Protein AF-A0A7Y0X3W7-F1 (afdb_monomer)

Radius of gyration: 15.89 Å; Cα contacts (8 Å, |Δi|>4): 68; chains: 1; bounding box: 30×24×45 Å

Structure (mmCIF, N/CA/C/O backbone):
data_AF-A0A7Y0X3W7-F1
#
_entry.id   AF-A0A7Y0X3W7-F1
#
loop_
_atom_site.group_PDB
_atom_site.id
_atom_site.type_symbol
_atom_site.label_atom_id
_atom_site.label_alt_id
_atom_site.label_comp_id
_atom_site.label_asym_id
_atom_site.label_entity_id
_atom_site.label_seq_id
_atom_site.pdbx_PDB_ins_code
_atom_site.Cartn_x
_atom_site.Cartn_y
_atom_site.Cartn_z
_atom_site.occupancy
_atom_site.B_iso_or_equiv
_atom_site.auth_seq_id
_atom_site.auth_comp_id
_atom_site.auth_asym_id
_atom_site.auth_atom_id
_atom_site.pdbx_PDB_model_num
ATOM 1 N N . LEU A 1 1 ? -2.197 -11.426 -4.680 1.00 83.50 1 LEU A N 1
ATOM 2 C CA . LEU A 1 1 ? -1.152 -10.515 -5.211 1.00 83.50 1 LEU A CA 1
ATOM 3 C C . LEU A 1 1 ? -0.141 -11.221 -6.104 1.00 83.50 1 LEU A C 1
ATOM 5 O O . LEU A 1 1 ? -0.046 -10.837 -7.259 1.00 83.50 1 LEU A O 1
ATOM 9 N N . LEU A 1 2 ? 0.548 -12.271 -5.635 1.00 88.81 2 LEU A N 1
ATOM 10 C CA . LEU A 1 2 ? 1.523 -13.011 -6.458 1.00 88.81 2 LEU A CA 1
ATOM 11 C C . LEU A 1 2 ? 0.933 -13.546 -7.770 1.00 88.81 2 LEU A C 1
ATOM 13 O O . LEU A 1 2 ? 1.559 -13.411 -8.814 1.00 88.81 2 LEU A O 1
ATOM 17 N N . PHE A 1 3 ? -0.297 -14.071 -7.736 1.00 93.62 3 PHE A N 1
ATOM 18 C CA . PHE A 1 3 ? -1.008 -14.490 -8.947 1.00 93.62 3 PHE A CA 1
ATOM 19 C C . PHE A 1 3 ? -1.212 -13.326 -9.933 1.00 93.62 3 PHE A C 1
ATOM 21 O O . PHE A 1 3 ? -0.810 -13.430 -11.086 1.00 93.62 3 PHE A O 1
ATOM 28 N N . CYS A 1 4 ? -1.755 -12.190 -9.478 1.00 92.19 4 CYS A N 1
ATOM 29 C CA . CYS A 1 4 ? -1.950 -11.005 -10.323 1.00 92.19 4 CYS A CA 1
ATOM 30 C C . CYS A 1 4 ? -0.620 -10.477 -10.883 1.00 92.19 4 CYS A C 1
ATOM 32 O O . CYS A 1 4 ? -0.529 -10.169 -12.067 1.00 92.19 4 CYS A O 1
ATOM 34 N N . GLY A 1 5 ? 0.427 -10.431 -10.053 1.00 92.75 5 GLY A N 1
ATOM 35 C CA . GLY A 1 5 ? 1.772 -10.047 -10.480 1.00 92.75 5 GLY A CA 1
ATOM 36 C C . GLY A 1 5 ? 2.330 -10.986 -11.551 1.00 92.75 5 GLY A C 1
ATOM 37 O O . GLY A 1 5 ? 2.844 -10.519 -12.565 1.00 92.75 5 GLY A O 1
ATOM 38 N N . ALA A 1 6 ? 2.162 -12.300 -11.383 1.00 94.75 6 ALA A N 1
ATOM 39 C CA . ALA A 1 6 ? 2.575 -13.295 -12.369 1.00 94.75 6 ALA A CA 1
ATOM 40 C C . ALA A 1 6 ? 1.804 -13.156 -13.690 1.00 94.75 6 ALA A C 1
ATOM 42 O O . ALA A 1 6 ? 2.417 -13.230 -14.753 1.00 94.75 6 ALA A O 1
ATOM 43 N N . VAL A 1 7 ? 0.493 -12.894 -13.637 1.00 95.75 7 VAL A N 1
ATOM 44 C CA . VAL A 1 7 ? -0.343 -12.644 -14.824 1.00 95.75 7 VAL A CA 1
ATOM 45 C C . VAL A 1 7 ? 0.108 -11.385 -15.569 1.00 95.75 7 VAL A C 1
ATOM 47 O O . VAL A 1 7 ? 0.202 -11.417 -16.792 1.00 95.75 7 VAL A O 1
ATOM 50 N N . CYS A 1 8 ? 0.451 -10.302 -14.865 1.00 92.56 8 CYS A N 1
ATOM 51 C CA . CYS A 1 8 ? 0.973 -9.082 -15.492 1.00 92.56 8 CYS A CA 1
ATOM 52 C C . CYS A 1 8 ? 2.389 -9.268 -16.068 1.00 92.56 8 CYS A C 1
ATOM 54 O O . CYS A 1 8 ? 2.726 -8.694 -17.105 1.00 92.56 8 CYS A O 1
ATOM 56 N N . TRP A 1 9 ? 3.233 -10.063 -15.408 1.00 94.31 9 TRP A N 1
ATOM 57 C CA . TRP A 1 9 ? 4.622 -10.280 -15.812 1.00 94.31 9 TRP A CA 1
ATOM 58 C C . TRP A 1 9 ? 4.766 -11.269 -16.976 1.00 94.31 9 TRP A C 1
ATOM 60 O O . TRP A 1 9 ? 5.525 -11.014 -17.913 1.00 94.31 9 TRP A O 1
ATOM 70 N N . TYR A 1 10 ? 4.034 -12.387 -16.949 1.00 94.94 10 TYR A N 1
ATOM 71 C CA . TYR A 1 10 ? 4.172 -13.490 -17.906 1.00 94.94 10 TYR A CA 1
ATOM 72 C C . TYR A 1 10 ? 4.118 -13.077 -19.393 1.00 94.94 10 TYR A C 1
ATOM 74 O O . TYR A 1 10 ? 5.018 -13.490 -20.136 1.00 94.94 10 TYR A O 1
ATOM 82 N N . PRO A 1 11 ? 3.153 -12.255 -19.863 1.00 94.25 11 PRO A N 1
ATOM 83 C CA . PRO A 1 11 ? 3.119 -11.809 -21.257 1.00 94.25 11 PRO A CA 1
ATOM 84 C C . PRO A 1 11 ? 4.250 -10.824 -21.593 1.00 94.25 11 PRO A C 1
ATOM 86 O O . PRO A 1 11 ? 4.739 -10.809 -22.720 1.00 94.25 11 PRO A O 1
ATOM 89 N N . ASN A 1 12 ? 4.721 -10.050 -20.611 1.00 91.56 12 ASN A N 1
ATOM 90 C CA . ASN A 1 12 ? 5.679 -8.959 -20.804 1.00 91.56 12 ASN A CA 1
ATOM 91 C C . ASN A 1 12 ? 7.152 -9.377 -20.610 1.00 91.56 12 ASN A C 1
ATOM 93 O O . ASN A 1 12 ? 8.059 -8.595 -20.886 1.00 91.56 12 ASN A O 1
ATOM 97 N N . ARG A 1 13 ? 7.426 -10.626 -20.202 1.00 91.06 13 ARG A N 1
ATOM 98 C CA . ARG A 1 13 ? 8.770 -11.123 -19.826 1.00 91.06 13 ARG A CA 1
ATOM 99 C C . ARG A 1 13 ? 9.859 -11.028 -20.904 1.00 91.06 13 ARG A C 1
ATOM 101 O O . ARG A 1 13 ? 11.038 -11.166 -20.593 1.00 91.06 13 ARG A O 1
ATOM 108 N N . ARG A 1 14 ? 9.481 -10.891 -22.179 1.00 89.06 14 ARG A N 1
ATOM 109 C CA . ARG A 1 14 ? 10.422 -10.833 -23.316 1.00 89.06 14 ARG A CA 1
ATOM 110 C C . ARG A 1 14 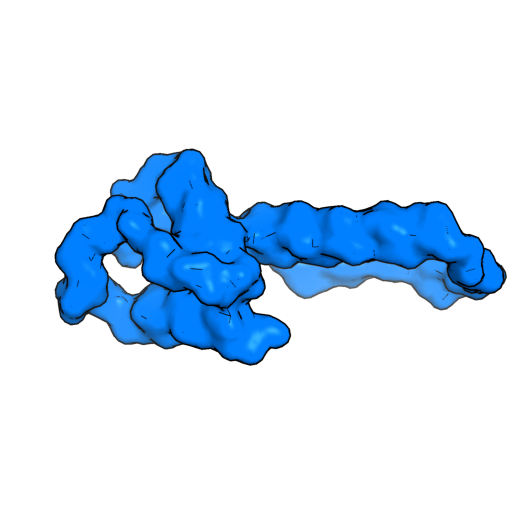? 10.737 -9.406 -23.763 1.00 89.06 14 ARG A C 1
ATOM 112 O O . ARG A 1 14 ? 11.592 -9.230 -24.626 1.00 89.06 14 ARG A O 1
ATOM 119 N N . TYR A 1 15 ? 10.063 -8.408 -23.200 1.00 84.00 15 TYR A N 1
ATOM 120 C CA . TYR A 1 15 ? 10.229 -7.019 -23.597 1.00 84.00 15 TYR A CA 1
ATOM 121 C C . TYR A 1 15 ? 11.473 -6.423 -22.930 1.00 84.00 15 TYR A C 1
ATOM 123 O O . TYR A 1 15 ? 11.572 -6.375 -21.706 1.00 84.00 15 TYR A O 1
ATOM 131 N N . LYS A 1 16 ? 12.440 -5.985 -23.739 1.00 76.69 16 LYS A N 1
ATOM 132 C CA . LYS A 1 16 ? 13.625 -5.248 -23.287 1.00 76.69 16 LYS A CA 1
ATOM 133 C C . LYS A 1 16 ? 13.628 -3.901 -23.999 1.00 76.69 16 LYS A C 1
ATOM 135 O O . LYS A 1 16 ? 13.794 -3.855 -25.213 1.00 76.69 16 LYS A O 1
ATOM 140 N N . HIS A 1 17 ? 13.404 -2.830 -23.248 1.00 82.38 17 HIS A N 1
ATOM 141 C CA . HIS A 1 17 ? 13.425 -1.457 -23.745 1.00 82.38 17 HIS A CA 1
ATOM 142 C C . HIS A 1 17 ? 14.353 -0.623 -22.869 1.00 82.38 17 HIS A C 1
ATOM 144 O O . HIS A 1 17 ? 14.405 -0.840 -21.658 1.00 82.38 17 HIS A O 1
ATOM 150 N N . GLU A 1 18 ? 15.084 0.311 -23.473 1.00 84.75 18 GLU A N 1
ATOM 151 C CA . GLU A 1 18 ? 15.841 1.295 -22.704 1.00 84.75 18 GLU A CA 1
ATOM 152 C C . GLU A 1 18 ? 14.871 2.196 -21.941 1.00 84.75 18 GLU A C 1
ATOM 154 O O . GLU A 1 18 ? 13.968 2.796 -22.526 1.00 84.75 18 GLU A O 1
ATOM 159 N N . LEU A 1 19 ? 15.048 2.272 -20.624 1.00 86.81 19 LEU A N 1
ATOM 160 C CA . LEU A 1 19 ? 14.220 3.107 -19.764 1.00 86.81 19 LEU A CA 1
ATOM 161 C C . LEU A 1 19 ? 14.557 4.578 -19.999 1.00 86.81 19 LEU A C 1
ATOM 163 O O . LEU A 1 19 ? 15.689 5.009 -19.778 1.00 86.81 19 LEU A O 1
ATOM 167 N N . LYS A 1 20 ? 13.563 5.366 -20.411 1.00 92.56 20 LYS A N 1
ATOM 168 C CA . LYS A 1 20 ? 13.686 6.826 -20.473 1.00 92.56 20 LYS A CA 1
ATOM 169 C C . LYS A 1 20 ? 13.316 7.430 -19.119 1.00 92.56 20 LYS A C 1
ATOM 171 O O . LYS A 1 20 ? 12.574 6.836 -18.340 1.00 92.56 20 LYS A O 1
ATOM 176 N N . ALA A 1 21 ? 13.746 8.666 -18.862 1.00 91.62 21 ALA A N 1
ATOM 177 C CA . ALA A 1 21 ? 13.428 9.371 -17.612 1.00 91.62 21 ALA A CA 1
ATOM 178 C C . ALA A 1 21 ? 11.913 9.433 -17.315 1.00 91.62 21 ALA A C 1
ATOM 180 O O . ALA A 1 21 ? 11.494 9.248 -16.176 1.00 91.62 21 ALA A O 1
ATOM 181 N N . ARG A 1 22 ? 11.078 9.620 -18.350 1.00 91.81 22 ARG A N 1
ATOM 182 C CA . ARG A 1 22 ? 9.609 9.615 -18.228 1.00 91.81 22 ARG A CA 1
ATOM 183 C C . ARG A 1 22 ? 9.058 8.280 -17.718 1.00 91.81 22 ARG A C 1
ATOM 185 O O . ARG A 1 22 ? 8.106 8.279 -16.944 1.00 91.81 22 ARG A O 1
ATOM 192 N N . ASP A 1 23 ? 9.660 7.169 -18.133 1.00 92.25 23 ASP A N 1
ATOM 193 C CA . ASP A 1 23 ? 9.240 5.833 -17.707 1.00 92.25 23 ASP A CA 1
ATOM 194 C C . ASP A 1 23 ? 9.592 5.619 -16.231 1.00 92.25 23 ASP A C 1
ATOM 196 O O . ASP A 1 23 ? 8.794 5.061 -15.486 1.00 92.25 23 ASP A O 1
ATOM 200 N N . GLY A 1 24 ? 10.730 6.160 -15.779 1.00 93.12 24 GLY A N 1
ATOM 201 C CA . GLY A 1 24 ? 11.114 6.178 -14.366 1.00 93.12 24 GLY A CA 1
ATOM 202 C C . GLY A 1 24 ? 10.073 6.857 -13.472 1.00 93.12 24 GLY A C 1
ATOM 203 O O . GLY A 1 24 ? 9.647 6.269 -12.481 1.00 93.12 24 GLY A O 1
ATOM 204 N N . PHE A 1 25 ? 9.593 8.049 -13.846 1.00 95.62 25 PHE A N 1
ATOM 205 C CA . PHE A 1 25 ? 8.526 8.731 -13.096 1.00 95.62 25 PHE A CA 1
ATOM 206 C C . 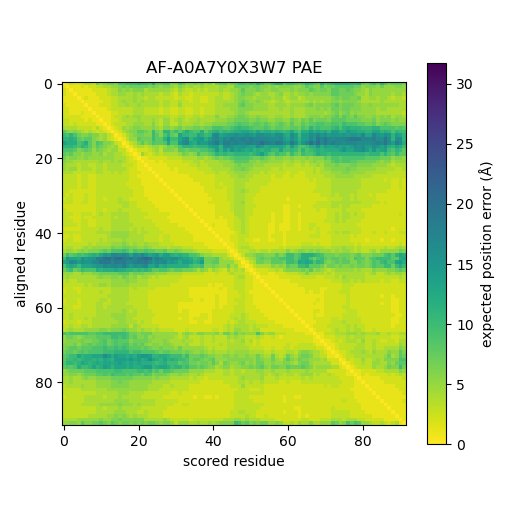PHE A 1 25 ? 7.252 7.889 -13.007 1.00 95.62 25 PHE A C 1
ATOM 208 O O . PHE A 1 25 ? 6.669 7.759 -11.930 1.00 95.62 25 PHE A O 1
ATOM 215 N N . LEU A 1 26 ? 6.839 7.288 -14.125 1.00 95.44 26 LEU A N 1
ATOM 216 C CA . LEU A 1 26 ? 5.650 6.446 -14.160 1.00 95.44 26 LEU A CA 1
ATOM 217 C C . LEU A 1 26 ? 5.812 5.206 -13.270 1.00 95.44 26 LEU A C 1
ATOM 219 O O . LEU A 1 26 ? 4.888 4.859 -12.539 1.00 95.44 26 LEU A O 1
ATOM 223 N N . ILE A 1 27 ? 6.986 4.569 -13.293 1.00 94.75 27 ILE A N 1
ATOM 224 C CA . ILE A 1 27 ? 7.292 3.398 -12.463 1.00 94.75 27 ILE A CA 1
ATOM 225 C C . ILE A 1 27 ? 7.204 3.746 -10.979 1.00 94.75 27 ILE A C 1
ATOM 227 O O . ILE A 1 27 ? 6.600 2.986 -10.231 1.00 94.75 27 ILE A O 1
ATOM 231 N N . VAL A 1 28 ? 7.750 4.886 -10.547 1.00 96.44 28 VAL A N 1
ATOM 232 C CA . VAL A 1 28 ? 7.705 5.293 -9.133 1.00 96.44 28 VAL A CA 1
ATOM 233 C C . VAL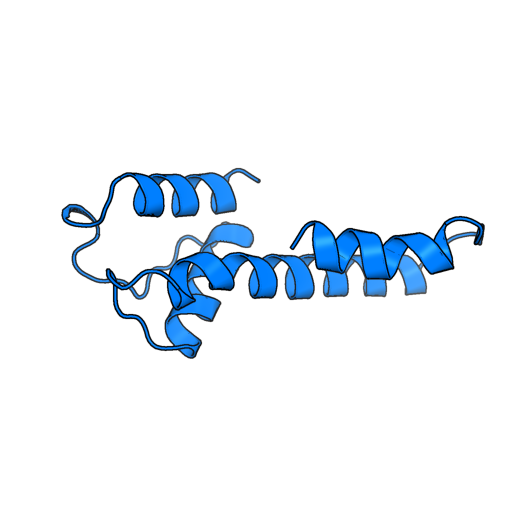 A 1 28 ? 6.268 5.551 -8.677 1.00 96.44 28 VAL A C 1
ATOM 235 O O . VAL A 1 28 ? 5.869 5.066 -7.623 1.00 96.44 28 VAL A O 1
ATOM 238 N N . VAL A 1 29 ? 5.462 6.260 -9.474 1.00 96.75 29 VAL A N 1
ATOM 239 C CA . VAL A 1 29 ? 4.045 6.492 -9.140 1.00 96.75 29 VAL A CA 1
ATOM 240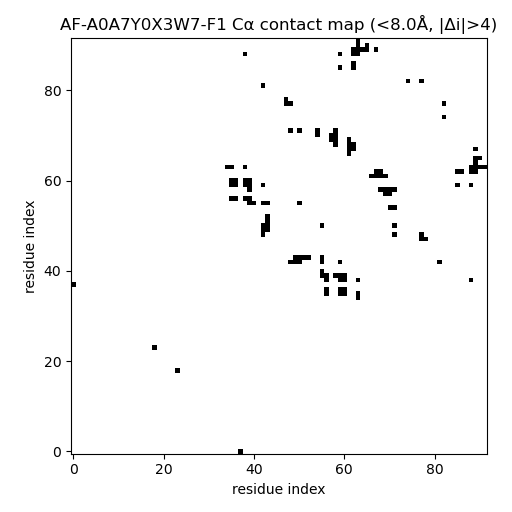 C C . VAL A 1 29 ? 3.288 5.166 -9.061 1.00 96.75 29 VAL A C 1
ATOM 242 O O . VAL A 1 29 ? 2.613 4.900 -8.069 1.00 96.75 29 VAL A O 1
ATOM 245 N N . LEU A 1 30 ? 3.448 4.299 -10.066 1.00 95.94 30 LEU A N 1
ATOM 246 C CA . LEU A 1 30 ? 2.803 2.986 -10.085 1.00 95.94 30 LEU A CA 1
ATOM 247 C C . LEU A 1 30 ? 3.259 2.100 -8.927 1.00 95.94 30 LEU A C 1
ATOM 249 O O . LEU A 1 30 ? 2.437 1.374 -8.382 1.00 95.94 30 LEU A O 1
ATOM 253 N N . PHE A 1 31 ? 4.530 2.168 -8.533 1.00 95.56 31 PHE A N 1
ATOM 254 C CA . PHE A 1 31 ? 5.059 1.428 -7.394 1.00 95.56 31 PHE A CA 1
ATOM 255 C C . PHE A 1 31 ? 4.262 1.762 -6.129 1.00 95.56 31 PHE A C 1
ATOM 257 O O . PHE A 1 31 ? 3.619 0.879 -5.564 1.00 95.56 31 PHE A O 1
ATOM 264 N N . TRP A 1 32 ? 4.188 3.037 -5.744 1.00 95.69 32 TRP A N 1
ATOM 265 C CA . TRP A 1 32 ? 3.464 3.434 -4.533 1.00 95.69 32 TRP A CA 1
ATOM 266 C C . TRP A 1 32 ? 1.956 3.198 -4.639 1.00 95.69 32 TRP A C 1
ATOM 268 O O . TRP A 1 32 ? 1.345 2.700 -3.696 1.00 95.69 32 TRP A O 1
ATOM 278 N N . THR A 1 33 ? 1.339 3.497 -5.787 1.00 96.06 33 THR A N 1
ATOM 279 C CA . THR A 1 33 ? -0.105 3.298 -5.971 1.00 96.06 33 THR A CA 1
ATOM 280 C C . THR A 1 33 ? -0.492 1.821 -5.921 1.00 96.06 33 THR A C 1
ATOM 282 O O . THR A 1 33 ? -1.465 1.467 -5.253 1.00 96.06 33 THR A O 1
ATOM 285 N N . VAL A 1 34 ? 0.253 0.945 -6.602 1.00 95.94 34 VAL A N 1
ATOM 286 C CA . VAL A 1 34 ? -0.057 -0.490 -6.655 1.00 95.94 34 VAL A CA 1
ATOM 287 C C . VAL A 1 34 ? 0.251 -1.157 -5.324 1.00 95.94 34 VAL A C 1
ATOM 289 O O . VAL A 1 34 ? -0.602 -1.894 -4.838 1.00 95.94 34 VAL A O 1
ATOM 292 N N . LEU A 1 35 ? 1.414 -0.899 -4.712 1.00 95.38 35 LEU A N 1
ATOM 293 C CA . LEU A 1 35 ? 1.737 -1.490 -3.412 1.00 95.38 35 LEU A CA 1
ATOM 294 C C . LEU A 1 35 ? 0.817 -0.973 -2.304 1.00 95.38 35 LEU A C 1
ATOM 296 O O . LEU A 1 35 ? 0.328 -1.785 -1.526 1.00 95.38 35 LEU A O 1
ATOM 300 N N . GLY A 1 36 ? 0.502 0.325 -2.267 1.00 95.44 36 GLY A N 1
ATOM 301 C CA . GLY A 1 36 ? -0.415 0.884 -1.269 1.00 95.44 36 GLY A CA 1
ATOM 302 C C . GLY A 1 36 ? -1.837 0.337 -1.412 1.00 95.44 36 GLY A C 1
ATOM 303 O O . GLY A 1 36 ? -2.467 -0.031 -0.422 1.00 95.44 36 GLY A O 1
ATOM 304 N N . SER A 1 37 ? -2.324 0.169 -2.645 1.00 95.88 37 SER A N 1
ATOM 305 C CA . SER A 1 37 ? -3.631 -0.463 -2.899 1.00 95.88 37 SER A CA 1
ATOM 306 C C . SER A 1 37 ? -3.620 -1.965 -2.610 1.00 95.88 37 SER A C 1
ATOM 308 O O . SER A 1 37 ? -4.603 -2.525 -2.145 1.00 95.88 37 SER A O 1
ATOM 310 N N . ALA A 1 38 ? -2.511 -2.648 -2.884 1.00 95.44 38 ALA A N 1
ATOM 311 C CA . ALA A 1 38 ? -2.341 -4.060 -2.569 1.00 95.44 38 ALA A CA 1
ATOM 312 C C . ALA A 1 38 ? -2.260 -4.301 -1.054 1.00 95.44 38 ALA A C 1
ATOM 314 O O . ALA A 1 38 ? -2.772 -5.307 -0.561 1.00 95.44 38 ALA A O 1
ATOM 315 N N . GLY A 1 39 ? -1.631 -3.376 -0.329 1.00 94.12 39 GLY A N 1
ATOM 316 C CA . GLY A 1 39 ? -1.455 -3.441 1.114 1.00 94.12 39 GLY A CA 1
ATOM 317 C C . GLY A 1 39 ? -2.738 -3.198 1.910 1.00 94.12 39 GLY A C 1
ATOM 318 O O . GLY A 1 39 ? -2.810 -3.556 3.081 1.00 94.12 39 GLY A O 1
ATOM 319 N N . SER A 1 40 ? -3.787 -2.652 1.282 1.00 95.06 40 SER A N 1
ATOM 320 C CA . SER A 1 40 ? -5.092 -2.488 1.932 1.00 95.06 40 SER A CA 1
ATOM 321 C C . SER A 1 40 ? -5.870 -3.803 2.019 1.00 95.06 40 SER A C 1
ATOM 323 O O . SER A 1 40 ? -6.738 -3.948 2.875 1.00 95.06 40 SER A O 1
ATOM 325 N N . ILE A 1 41 ? -5.533 -4.798 1.187 1.00 93.69 41 ILE A N 1
ATOM 326 C CA . ILE A 1 41 ? -6.268 -6.066 1.078 1.00 93.69 41 ILE A CA 1
ATOM 327 C C . ILE A 1 41 ? -6.377 -6.804 2.425 1.00 93.69 41 ILE A C 1
ATOM 329 O O . ILE A 1 41 ? -7.487 -7.209 2.765 1.00 93.69 41 ILE A O 1
ATOM 333 N N . PRO A 1 42 ? -5.306 -6.980 3.229 1.00 91.69 42 PRO A N 1
ATOM 334 C CA . PRO A 1 42 ? -5.435 -7.642 4.526 1.00 91.69 42 PRO A CA 1
ATOM 335 C C . PRO A 1 42 ? -6.346 -6.890 5.501 1.00 91.69 42 PRO A C 1
ATOM 337 O O . PRO A 1 42 ? -7.069 -7.538 6.248 1.00 91.69 42 PRO A O 1
ATOM 340 N N . PHE A 1 43 ? -6.366 -5.553 5.461 1.00 91.56 43 PHE A N 1
ATOM 341 C CA . PHE A 1 43 ? -7.267 -4.741 6.287 1.00 91.56 43 PHE A CA 1
ATOM 342 C C . PHE A 1 43 ? -8.728 -4.816 5.819 1.00 91.56 43 PHE A C 1
ATOM 344 O O . PHE A 1 43 ? -9.624 -4.688 6.639 1.00 91.56 43 PHE A O 1
ATOM 351 N N . LEU A 1 44 ? -8.975 -5.054 4.525 1.00 92.38 44 LEU A N 1
ATOM 352 C CA . LEU A 1 44 ? -10.324 -5.231 3.968 1.00 92.38 44 LEU A CA 1
ATOM 353 C C . LEU A 1 44 ? -10.919 -6.620 4.234 1.00 92.38 44 LEU A C 1
ATOM 355 O O . LEU A 1 44 ? -12.136 -6.759 4.297 1.00 92.38 44 LEU A O 1
ATOM 359 N N . ILE A 1 45 ? -10.075 -7.656 4.297 1.00 91.00 45 ILE A N 1
ATOM 360 C CA . ILE A 1 45 ? -10.512 -9.049 4.496 1.00 91.00 45 ILE A CA 1
ATOM 361 C C . ILE A 1 45 ? -10.570 -9.404 5.986 1.00 91.00 45 ILE A C 1
ATOM 363 O O . ILE A 1 45 ? -11.299 -10.313 6.371 1.00 91.00 45 ILE A O 1
ATOM 367 N N . ALA A 1 46 ? -9.784 -8.734 6.829 1.00 86.56 46 ALA A N 1
ATOM 368 C CA . ALA A 1 46 ? -9.817 -8.976 8.261 1.00 86.56 46 ALA A CA 1
ATOM 369 C C . ALA A 1 46 ? -11.149 -8.502 8.861 1.00 86.56 46 ALA A C 1
ATOM 371 O O . ALA A 1 46 ? -11.481 -7.325 8.791 1.00 86.56 46 ALA A O 1
ATOM 372 N N . ASP A 1 47 ? -11.865 -9.404 9.536 1.00 76.56 47 ASP A N 1
ATOM 373 C CA . ASP A 1 47 ? -13.099 -9.054 10.257 1.00 76.56 47 ASP A CA 1
ATOM 374 C C . ASP A 1 47 ? -12.836 -8.150 11.478 1.00 76.56 47 ASP A C 1
ATOM 376 O O . ASP A 1 47 ? -13.729 -7.452 11.955 1.00 76.56 47 ASP A O 1
ATOM 380 N N . ASN A 1 48 ? -11.603 -8.161 11.994 1.00 72.69 48 ASN A N 1
ATOM 381 C CA . ASN A 1 48 ? -11.160 -7.361 13.132 1.00 72.69 48 ASN A CA 1
ATOM 382 C C . ASN A 1 48 ? -9.815 -6.712 12.797 1.00 72.69 48 ASN A C 1
ATOM 384 O O . ASN A 1 48 ? -8.837 -7.452 12.721 1.00 72.69 48 ASN A O 1
ATOM 388 N N . PRO A 1 49 ? -9.712 -5.382 12.643 1.00 71.31 49 PRO A N 1
ATOM 389 C CA . PRO A 1 49 ? -10.775 -4.389 12.790 1.00 71.31 49 PRO A CA 1
ATOM 390 C C . PRO A 1 49 ? -11.660 -4.307 11.540 1.00 71.31 49 PRO A C 1
ATOM 392 O O . PRO A 1 49 ? -11.143 -4.260 10.428 1.00 71.31 49 PRO A O 1
ATOM 395 N N . ASN A 1 50 ? -12.980 -4.217 11.728 1.00 80.31 50 ASN A N 1
ATOM 396 C CA . ASN A 1 50 ? -13.918 -3.926 10.642 1.00 80.31 50 ASN A CA 1
ATOM 397 C C . ASN A 1 50 ? -13.806 -2.442 10.265 1.00 80.31 50 ASN A C 1
ATOM 399 O O . ASN A 1 50 ? -14.456 -1.577 10.855 1.00 80.31 50 ASN A O 1
ATOM 403 N N . VAL A 1 51 ? -12.897 -2.157 9.338 1.00 86.75 51 VAL A N 1
ATOM 404 C CA . VAL A 1 51 ? -12.607 -0.813 8.839 1.00 86.75 51 VAL A CA 1
ATOM 405 C C . VAL A 1 51 ? -13.333 -0.558 7.527 1.00 86.75 51 VAL A C 1
ATOM 407 O O . VAL A 1 51 ? -13.533 -1.460 6.713 1.00 86.75 51 VAL A O 1
ATOM 410 N N . SER A 1 52 ? -13.711 0.699 7.291 1.00 92.44 52 SER A N 1
ATOM 411 C CA . SER A 1 52 ? -14.253 1.081 5.991 1.00 92.44 52 SER A CA 1
ATOM 412 C C . SER A 1 52 ? -13.193 0.925 4.896 1.00 92.44 52 SER A C 1
ATOM 414 O O . SER A 1 52 ? -11.987 0.903 5.156 1.00 92.44 52 SER A O 1
ATOM 416 N N . VAL A 1 53 ? -13.629 0.866 3.635 1.00 93.50 53 VAL A N 1
ATOM 417 C CA . VAL A 1 53 ? -12.699 0.764 2.502 1.00 93.50 53 VAL A CA 1
ATOM 418 C C . VAL A 1 53 ? -11.711 1.931 2.491 1.00 93.50 53 VAL A C 1
ATOM 420 O O . VAL A 1 53 ? -10.522 1.731 2.268 1.00 93.50 53 VAL A O 1
ATOM 423 N N . THR A 1 54 ? -12.174 3.147 2.776 1.00 94.75 54 THR A N 1
ATOM 424 C CA . THR A 1 54 ? -11.307 4.328 2.826 1.00 94.75 54 THR A CA 1
ATOM 425 C C . THR A 1 54 ? -10.287 4.246 3.953 1.00 94.75 54 THR A C 1
ATOM 427 O O . THR A 1 54 ? -9.133 4.603 3.736 1.00 94.75 54 THR A O 1
ATOM 430 N N . ASP A 1 55 ? -10.675 3.712 5.111 1.00 93.75 55 ASP A N 1
ATOM 431 C CA . ASP A 1 55 ? -9.788 3.572 6.268 1.00 93.75 55 ASP A CA 1
ATOM 432 C C . ASP A 1 55 ? -8.723 2.499 6.033 1.00 93.75 55 ASP A C 1
ATOM 434 O O . ASP A 1 55 ? -7.555 2.711 6.342 1.00 93.75 55 ASP A O 1
ATOM 438 N N . ALA A 1 56 ? -9.090 1.378 5.404 1.00 94.69 56 ALA A N 1
ATOM 439 C CA . ALA A 1 56 ? -8.147 0.329 5.017 1.00 94.69 56 ALA A CA 1
ATOM 440 C C . ALA A 1 56 ? -7.087 0.838 4.027 1.00 94.69 56 ALA A C 1
ATOM 442 O O . ALA A 1 56 ? -5.902 0.513 4.136 1.00 94.69 56 ALA A O 1
ATOM 443 N N . PHE A 1 57 ? -7.509 1.643 3.047 1.00 96.25 57 PHE A N 1
ATOM 444 C CA . PHE A 1 57 ? -6.588 2.293 2.118 1.00 96.25 57 PHE A CA 1
ATOM 445 C C . PHE A 1 57 ? -5.721 3.325 2.836 1.00 96.25 57 PHE A C 1
ATOM 447 O O . PHE A 1 57 ? -4.506 3.308 2.657 1.00 96.25 57 PHE A O 1
ATOM 454 N N . PHE A 1 58 ? -6.310 4.179 3.673 1.00 96.31 58 PHE A N 1
ATOM 455 C CA . PHE A 1 58 ? -5.563 5.170 4.440 1.00 96.31 58 PHE A CA 1
ATOM 456 C C . PHE A 1 58 ? -4.484 4.516 5.308 1.00 96.31 58 PHE A C 1
ATOM 458 O O . PHE A 1 58 ? -3.327 4.926 5.251 1.00 96.31 58 PHE A O 1
ATOM 465 N N . GLU A 1 59 ? -4.835 3.464 6.048 1.00 95.50 59 GLU A N 1
ATOM 466 C CA . GLU A 1 59 ? -3.910 2.742 6.920 1.00 95.50 59 GLU A CA 1
ATOM 467 C C . GLU A 1 59 ? -2.764 2.104 6.123 1.00 95.50 59 GLU A C 1
ATOM 469 O O . GLU A 1 59 ? -1.599 2.235 6.494 1.00 95.50 59 GLU A O 1
ATOM 474 N N . SER A 1 60 ? -3.079 1.469 4.989 1.00 96.12 60 SER A N 1
ATOM 475 C CA . SER A 1 60 ? -2.076 0.864 4.108 1.00 96.12 60 SER A CA 1
ATOM 476 C C . SER A 1 60 ? -1.109 1.895 3.531 1.00 96.12 60 SER A C 1
ATOM 478 O O . SER A 1 60 ? 0.107 1.719 3.612 1.00 96.12 60 SER A O 1
ATOM 480 N N . PHE A 1 61 ? -1.637 2.985 2.965 1.00 96.94 61 PHE A N 1
ATOM 481 C CA . PHE A 1 61 ? -0.812 4.039 2.385 1.00 96.94 61 PHE A CA 1
ATOM 482 C C . PHE A 1 61 ? 0.037 4.715 3.458 1.00 96.94 61 PHE A C 1
ATOM 484 O O . PHE A 1 61 ? 1.236 4.839 3.260 1.00 96.94 61 PHE A O 1
ATOM 491 N N . SER A 1 62 ? -0.549 5.066 4.605 1.00 96.75 62 SER A N 1
ATOM 492 C CA . SER A 1 62 ? 0.158 5.689 5.727 1.00 96.75 62 SER A C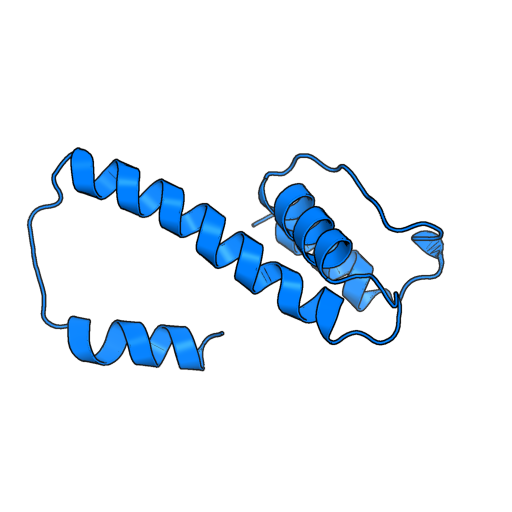A 1
ATOM 493 C C . SER A 1 62 ? 1.292 4.817 6.276 1.00 96.75 62 SER A C 1
ATOM 495 O O . SER A 1 62 ? 2.380 5.327 6.563 1.00 96.75 62 SER A O 1
ATOM 497 N N . ALA A 1 63 ? 1.060 3.506 6.402 1.00 95.25 63 ALA A N 1
ATOM 498 C CA . ALA A 1 63 ? 2.084 2.559 6.826 1.00 95.25 63 ALA A CA 1
ATOM 499 C C . ALA A 1 63 ? 3.204 2.452 5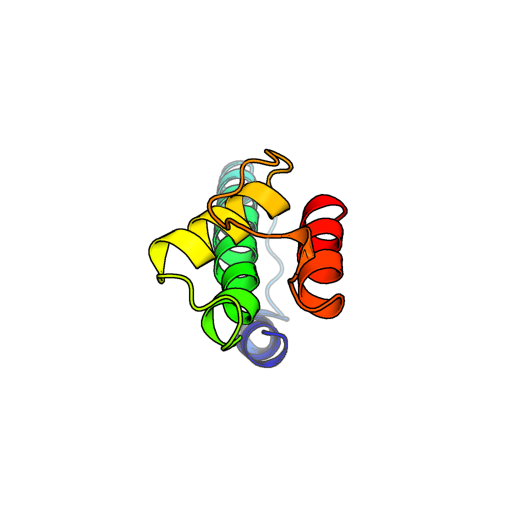.780 1.00 95.25 63 ALA A C 1
ATOM 501 O O . ALA A 1 63 ? 4.366 2.646 6.122 1.00 95.25 63 ALA A O 1
ATOM 502 N N . LEU A 1 64 ? 2.855 2.230 4.507 1.00 96.81 64 LEU A N 1
ATOM 503 C CA . LEU A 1 64 ? 3.815 2.048 3.413 1.00 96.81 64 LEU A CA 1
ATOM 504 C C . LEU A 1 64 ? 4.663 3.300 3.146 1.00 96.81 64 LEU A C 1
ATOM 506 O O . LEU A 1 64 ? 5.849 3.202 2.855 1.00 96.81 64 LEU A O 1
ATOM 510 N N . THR A 1 65 ? 4.080 4.494 3.251 1.00 96.00 65 THR A N 1
ATOM 511 C CA . THR A 1 65 ? 4.818 5.755 3.081 1.00 96.00 65 THR A CA 1
ATOM 512 C C . THR A 1 65 ? 5.542 6.184 4.350 1.00 96.00 65 THR A C 1
ATOM 514 O O . THR A 1 65 ? 6.043 7.307 4.417 1.00 96.00 65 THR A O 1
ATOM 517 N N . THR A 1 66 ? 5.599 5.325 5.374 1.00 95.19 66 THR A N 1
ATOM 518 C CA . THR A 1 66 ? 6.223 5.594 6.680 1.00 95.19 66 THR A CA 1
ATOM 519 C C . THR A 1 66 ? 5.690 6.851 7.378 1.00 95.19 66 THR A C 1
ATOM 521 O O . THR A 1 66 ? 6.356 7.453 8.214 1.00 95.19 66 THR A O 1
ATOM 524 N N . THR A 1 67 ? 4.464 7.260 7.042 1.00 95.00 67 THR A N 1
ATOM 525 C CA . THR A 1 67 ? 3.803 8.438 7.617 1.00 95.00 67 THR A CA 1
ATOM 526 C C . THR A 1 67 ? 3.365 8.178 9.055 1.00 95.00 67 THR A C 1
ATOM 528 O O . THR A 1 67 ? 3.431 9.079 9.886 1.00 95.00 67 THR A O 1
ATOM 531 N N . GLY A 1 68 ? 2.943 6.947 9.364 1.00 88.19 68 GLY A N 1
ATOM 532 C CA . GLY A 1 68 ? 2.634 6.526 10.734 1.00 88.19 68 GLY A CA 1
ATOM 533 C C . GLY A 1 68 ? 1.349 7.124 11.321 1.00 88.19 68 GLY A C 1
ATOM 534 O O . GLY A 1 68 ? 1.128 7.031 12.527 1.00 88.19 68 GLY A O 1
ATOM 535 N N . ALA A 1 69 ? 0.489 7.723 10.494 1.00 92.06 69 ALA A N 1
ATOM 536 C CA . ALA A 1 69 ? -0.864 8.113 10.886 1.00 92.06 69 ALA A CA 1
ATOM 537 C C . ALA A 1 69 ? -1.781 6.879 10.931 1.00 92.06 69 ALA A C 1
ATOM 539 O O . ALA A 1 69 ? -1.686 6.012 10.063 1.00 92.06 69 ALA A O 1
ATOM 540 N N . THR A 1 70 ? -2.681 6.811 11.911 1.00 92.69 70 THR A N 1
ATOM 541 C CA . THR A 1 70 ? -3.613 5.686 12.091 1.00 92.69 70 THR A CA 1
ATOM 542 C C . THR A 1 70 ? -5.0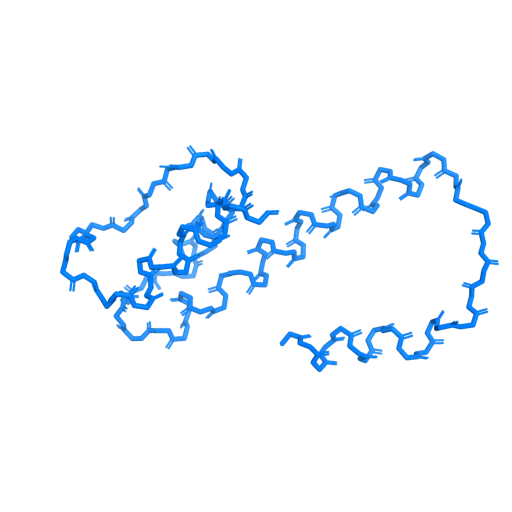39 6.192 12.208 1.00 92.69 70 THR A C 1
ATOM 544 O O . THR A 1 70 ? -5.293 7.176 12.902 1.00 92.69 70 THR A O 1
ATOM 547 N N . VAL A 1 71 ? -5.967 5.501 11.554 1.00 91.81 71 VAL A N 1
ATOM 548 C CA . VAL A 1 71 ? -7.420 5.719 11.716 1.00 91.81 71 VAL A CA 1
ATOM 549 C C . VAL A 1 71 ? -8.059 4.662 12.613 1.00 91.81 71 VAL A C 1
ATOM 551 O O . VAL A 1 71 ? -9.186 4.826 13.074 1.00 91.81 71 VAL A O 1
ATOM 554 N N . ILE A 1 72 ? -7.323 3.588 12.907 1.00 87.62 72 ILE A N 1
ATOM 555 C CA . ILE A 1 72 ? -7.789 2.500 13.759 1.00 87.62 72 ILE A CA 1
ATOM 556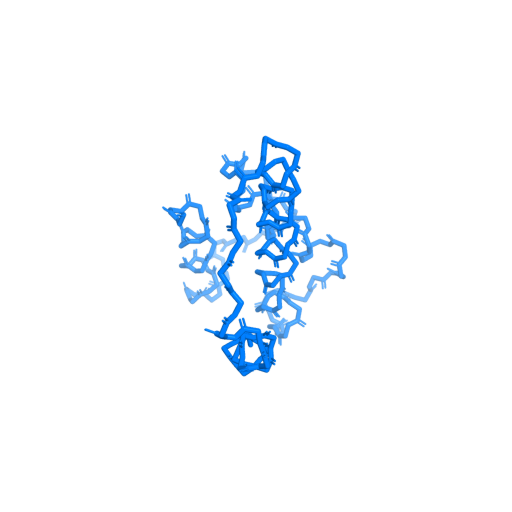 C C . ILE A 1 72 ? -7.623 2.881 15.236 1.00 87.62 72 ILE A C 1
ATOM 558 O O . ILE A 1 72 ? -6.527 3.232 15.680 1.00 87.62 72 ILE A O 1
ATOM 562 N N . VAL A 1 73 ? -8.713 2.770 15.997 1.00 86.00 73 VAL A N 1
ATOM 563 C CA . VAL A 1 73 ? -8.765 2.985 17.453 1.00 86.00 73 VAL A CA 1
ATOM 564 C C . VAL A 1 73 ? -8.687 1.634 18.172 1.00 86.00 73 VAL A C 1
ATOM 566 O O . VAL A 1 73 ? -9.174 0.633 17.654 1.00 86.00 73 VAL A O 1
ATOM 569 N N . GLY A 1 74 ? -8.078 1.589 19.363 1.00 84.25 74 GLY A N 1
ATOM 570 C CA . GLY A 1 74 ? -7.978 0.350 20.151 1.00 84.25 74 GLY A CA 1
ATOM 571 C C . GLY A 1 74 ? -6.932 -0.638 19.621 1.00 84.25 74 GLY A C 1
ATOM 572 O O . GLY A 1 74 ? -7.112 -1.849 19.707 1.00 84.25 74 GLY A O 1
ATOM 573 N N . LEU A 1 75 ? -5.831 -0.127 19.060 1.00 82.62 75 LEU A N 1
ATOM 574 C CA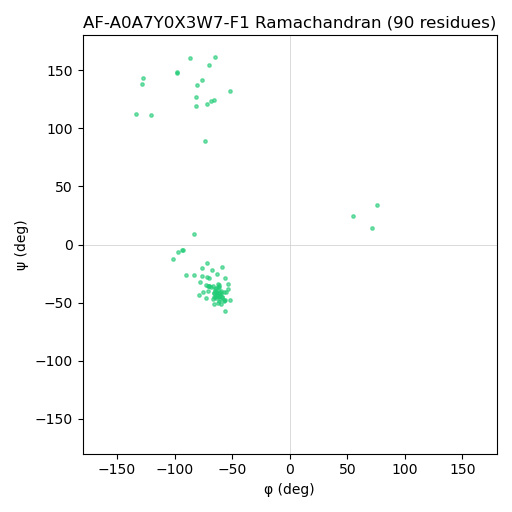 . LEU A 1 75 ? -4.760 -0.934 18.461 1.00 82.62 75 LEU A CA 1
ATOM 575 C C . LEU A 1 75 ? -4.204 -2.017 19.399 1.00 82.62 75 LEU A C 1
ATOM 577 O O . LEU A 1 75 ? -3.837 -3.091 18.930 1.00 82.62 75 LEU A O 1
ATOM 581 N N . ASP A 1 76 ? -4.155 -1.759 20.705 1.00 83.25 76 ASP A N 1
ATOM 582 C CA . ASP A 1 76 ? -3.578 -2.679 21.691 1.00 83.25 76 ASP A CA 1
ATOM 583 C C . ASP A 1 76 ? -4.329 -4.017 21.790 1.00 83.25 76 ASP A C 1
ATOM 585 O O . ASP A 1 76 ? -3.730 -5.045 22.125 1.00 83.25 76 ASP A O 1
ATOM 589 N N . GLU A 1 77 ? -5.617 -4.014 21.438 1.00 85.00 77 GLU A N 1
ATOM 590 C CA . GLU A 1 77 ? -6.508 -5.177 21.478 1.00 85.00 77 GLU A CA 1
ATOM 591 C C . GLU A 1 77 ? -6.561 -5.931 20.139 1.00 85.00 77 GLU A C 1
ATOM 593 O O . GLU A 1 77 ? -7.166 -7.001 20.044 1.00 85.00 77 GLU A O 1
ATOM 598 N N . LEU A 1 78 ? -5.903 -5.414 19.093 1.00 86.56 78 LEU A N 1
ATOM 599 C CA . LEU A 1 78 ? -5.910 -6.051 17.781 1.00 86.56 78 LEU A CA 1
ATOM 600 C C . LEU A 1 78 ? -5.109 -7.359 17.745 1.00 86.56 78 LEU A C 1
ATOM 602 O O . LEU A 1 78 ? -4.112 -7.529 18.461 1.00 86.56 78 LEU A O 1
ATOM 606 N N . PRO A 1 79 ? -5.464 -8.268 16.815 1.00 90.19 79 PRO A N 1
ATOM 607 C CA . PRO A 1 79 ? -4.667 -9.451 16.537 1.00 90.19 79 PRO A CA 1
ATOM 608 C C . PRO A 1 79 ? -3.199 -9.095 16.272 1.00 90.19 79 PRO A C 1
ATOM 610 O O . PRO A 1 79 ? -2.887 -8.238 15.439 1.00 90.19 79 PRO A O 1
ATOM 613 N N . LYS A 1 80 ? -2.270 -9.809 16.924 1.00 91.31 80 LYS A N 1
ATOM 614 C CA . LYS A 1 80 ? -0.820 -9.582 16.768 1.00 91.31 80 LYS A CA 1
ATOM 615 C C . LYS A 1 80 ? -0.352 -9.688 15.311 1.00 91.31 80 LYS A C 1
ATOM 617 O O . LYS A 1 80 ? 0.589 -9.000 14.935 1.00 91.31 80 LYS A O 1
ATOM 622 N N . ALA A 1 81 ? -1.035 -10.487 14.488 1.00 92.00 81 ALA A N 1
ATOM 623 C CA . ALA A 1 81 ? -0.786 -10.577 13.049 1.00 92.00 81 ALA A CA 1
ATOM 624 C C . ALA A 1 81 ? -1.006 -9.241 12.315 1.00 92.00 81 ALA A C 1
ATOM 626 O O . ALA A 1 81 ? -0.204 -8.880 11.460 1.00 92.00 81 ALA A O 1
ATOM 627 N N . ILE A 1 82 ? -2.046 -8.481 12.672 1.00 90.38 82 ILE A N 1
ATOM 628 C CA . ILE A 1 82 ? -2.351 -7.183 12.049 1.00 90.38 82 ILE A CA 1
ATOM 629 C C . ILE A 1 82 ? -1.388 -6.115 12.549 1.00 90.38 82 ILE A C 1
ATOM 631 O O . ILE A 1 82 ? -0.875 -5.327 11.759 1.00 90.38 82 ILE A O 1
ATOM 635 N N . LEU A 1 83 ? -1.078 -6.128 13.847 1.00 92.00 83 LEU A N 1
ATOM 636 C CA . LEU A 1 83 ? -0.055 -5.245 14.404 1.00 92.00 83 LEU A CA 1
ATOM 637 C C . LEU A 1 83 ? 1.303 -5.469 13.738 1.00 92.00 83 LEU A C 1
ATOM 639 O O . LEU A 1 83 ? 1.949 -4.506 13.334 1.00 92.00 83 LEU A O 1
ATOM 643 N N . PHE A 1 84 ? 1.702 -6.729 13.556 1.00 93.94 84 PHE A N 1
ATOM 644 C CA . PHE A 1 84 ? 2.914 -7.073 12.824 1.00 93.94 84 PHE A CA 1
ATOM 645 C C . PHE A 1 84 ? 2.848 -6.612 11.367 1.00 93.94 84 PHE A C 1
ATOM 647 O O . PHE A 1 84 ? 3.804 -6.021 10.880 1.00 93.94 84 PHE A O 1
ATOM 654 N N . TYR A 1 85 ? 1.723 -6.824 10.681 1.00 94.25 85 TYR A N 1
ATOM 655 C CA . TYR A 1 85 ? 1.560 -6.414 9.287 1.00 94.25 85 TYR A CA 1
ATOM 656 C C . TYR A 1 85 ? 1.731 -4.903 9.087 1.00 94.25 85 TYR A C 1
ATOM 658 O O . TYR A 1 85 ? 2.401 -4.480 8.148 1.00 94.25 85 TYR A O 1
ATOM 666 N N . ARG A 1 86 ? 1.206 -4.087 10.006 1.00 92.75 86 ARG A N 1
ATOM 667 C CA . ARG A 1 86 ? 1.404 -2.628 9.993 1.00 92.75 86 ARG A CA 1
ATOM 668 C C . ARG A 1 86 ? 2.883 -2.254 10.099 1.00 92.75 86 ARG A C 1
ATOM 670 O O . ARG A 1 86 ? 3.366 -1.447 9.314 1.00 92.75 86 ARG A O 1
ATOM 677 N N . GLN A 1 87 ? 3.607 -2.878 11.029 1.00 93.88 87 GLN A N 1
ATOM 678 C CA . GLN A 1 87 ? 5.048 -2.647 11.193 1.00 93.88 87 GLN A CA 1
ATOM 679 C C . GLN A 1 87 ? 5.851 -3.159 9.990 1.00 93.88 87 GLN A C 1
ATOM 681 O O . GLN A 1 87 ? 6.824 -2.533 9.584 1.00 93.88 87 GLN A O 1
ATOM 686 N N . LEU A 1 88 ? 5.421 -4.269 9.387 1.00 95.19 88 LEU A N 1
ATOM 687 C CA . LEU A 1 88 ? 6.029 -4.816 8.180 1.00 95.19 88 LEU A CA 1
ATOM 688 C C . LEU A 1 88 ? 5.879 -3.856 6.995 1.00 95.19 88 LEU A C 1
ATOM 690 O O . LEU A 1 88 ? 6.857 -3.641 6.291 1.00 95.19 88 LEU A O 1
ATOM 694 N N . LEU A 1 89 ? 4.693 -3.269 6.792 1.00 94.94 89 LEU A N 1
ATOM 695 C CA . LEU A 1 89 ? 4.467 -2.280 5.733 1.00 94.94 89 LEU A CA 1
ATOM 696 C C . LEU A 1 89 ? 5.344 -1.036 5.898 1.00 94.94 89 LEU A C 1
ATOM 698 O O . LEU A 1 89 ? 5.783 -0.486 4.900 1.00 94.94 89 LEU A O 1
ATOM 702 N N . GLN A 1 90 ? 5.608 -0.616 7.135 1.00 95.19 90 GLN A N 1
ATOM 703 C CA . GLN A 1 90 ? 6.472 0.530 7.420 1.00 95.19 90 GLN A CA 1
ATOM 704 C C . GLN A 1 90 ? 7.967 0.220 7.260 1.00 95.19 90 GLN A C 1
ATOM 706 O O . GLN A 1 90 ? 8.762 1.123 7.015 1.00 95.19 90 GLN A O 1
ATOM 711 N N . TRP A 1 91 ? 8.368 -1.036 7.447 1.00 94.12 91 TRP A N 1
ATOM 712 C CA . TRP A 1 91 ? 9.760 -1.455 7.283 1.00 94.12 91 TRP A CA 1
ATOM 713 C C . TRP A 1 91 ? 10.138 -1.750 5.825 1.00 94.12 91 TRP A C 1
ATOM 715 O O . TRP A 1 91 ? 11.318 -1.669 5.482 1.00 94.12 91 TRP A O 1
ATOM 725 N N . PHE A 1 92 ? 9.154 -2.130 5.008 1.00 87.25 92 PHE A N 1
ATOM 726 C CA . PHE A 1 92 ? 9.323 -2.502 3.604 1.00 87.25 92 PHE A CA 1
ATOM 727 C C . PHE A 1 92 ? 9.743 -1.319 2.724 1.00 87.25 92 PHE A C 1
ATOM 729 O O . PHE A 1 92 ? 10.662 -1.518 1.895 1.00 87.25 92 PHE A O 1
#

Nearest PDB structures (foldseek):
  6v4l-assembly1_A  TM=9.863E-01  e=1.882E-08  Vibrio parahaemolyticus RIMD 2210633
  4j9u-assembly2_D  TM=9.659E-01  e=9.914E-08  Vibrio parahaemolyticus RIMD 2210633

Sequence (92 aa):
LLFCGAVCWYPNRRYKHELKARDGFLIVVLFWTVLGSAGSIPFLIADNPNVSVTDAFFESFSALTTTGATVIVGLDELPKAILFYRQLLQWF

InterPro domains:
  IPR003445 Cation transporter [PF02386] (4-91)

Secondary structure (DSSP, 8-state):
-HHHHHHHHHHHTT---PPPHHHHHHHHHHHHHHHHHHHTHHHHH-SSS---HHHHHHHHHHHHTT------S-GGGS-HHHHHHHHHHHH-

Organism: Vibrio parahaemolyticus (NCBI:txid670)

Foldseek 3Di:
DVVVVCVVCVVCVPDDDDDDPVNVVVCVVCVLVVQLLVLLVVVPPDVVPPDDSVQSSVLSSCLQVLVPDHPDPPVVPTDVVVVVSSPVSNVD

pLDDT: mean 91.43, std 5.4, range [71.31, 96.94]

Solvent-accessible surface area (backbone atoms only — not comparable to full-atom values): 5395 Å² total; per-residue (Å²): 106,71,67,61,51,47,62,64,41,64,83,50,73,83,72,83,74,86,83,48,74,71,53,52,56,52,51,55,53,49,48,53,54,51,51,22,58,57,52,14,49,65,42,66,69,34,76,71,67,76,52,54,73,67,49,19,38,48,38,21,36,22,21,54,71,59,64,72,57,74,84,75,77,68,66,89,78,49,56,67,69,58,60,48,48,48,53,47,39,45,71,106

Mean predicted aligned error: 4.44 Å